Protein AF-A0A961U2U9-F1 (afdb_monomer_lite)

Structure (mmCIF, N/CA/C/O backbone):
data_AF-A0A961U2U9-F1
#
_entry.id   AF-A0A961U2U9-F1
#
loop_
_atom_site.group_PDB
_atom_site.id
_atom_site.type_symbol
_atom_site.label_atom_id
_atom_site.label_alt_id
_atom_site.label_comp_id
_atom_site.label_asym_id
_atom_site.label_entity_id
_atom_site.label_seq_id
_atom_site.pdbx_PDB_ins_code
_atom_site.Cartn_x
_atom_site.Cartn_y
_atom_site.Cartn_z
_atom_site.occupancy
_atom_site.B_iso_or_equiv
_atom_site.auth_seq_id
_atom_site.auth_comp_id
_atom_site.auth_asym_id
_atom_site.auth_atom_id
_atom_site.pdbx_PDB_model_num
ATOM 1 N N . GLN A 1 1 ? 8.928 0.838 -3.029 1.00 85.06 1 GLN A N 1
ATOM 2 C CA . GLN A 1 1 ? 8.551 -0.567 -2.734 1.00 85.06 1 GLN A CA 1
ATOM 3 C C . GLN A 1 1 ? 7.717 -1.055 -3.900 1.00 85.06 1 GLN A C 1
ATOM 5 O O . GLN A 1 1 ? 6.902 -0.276 -4.366 1.00 85.06 1 GLN A O 1
ATOM 10 N N . ALA A 1 2 ? 7.899 -2.294 -4.360 1.00 93.81 2 ALA A N 1
ATOM 11 C CA . ALA A 1 2 ? 7.086 -2.810 -5.457 1.00 93.81 2 ALA A CA 1
ATOM 12 C C . ALA A 1 2 ? 5.664 -3.166 -4.988 1.00 93.81 2 ALA A C 1
ATOM 14 O O . ALA A 1 2 ? 5.502 -3.854 -3.975 1.00 93.81 2 ALA A O 1
ATOM 15 N N . TRP A 1 3 ? 4.651 -2.721 -5.731 1.00 95.81 3 TRP A N 1
ATOM 16 C CA . TRP A 1 3 ? 3.240 -3.049 -5.509 1.00 95.81 3 TRP A CA 1
ATOM 17 C C . TRP A 1 3 ? 2.652 -3.738 -6.736 1.00 95.81 3 TRP A C 1
ATOM 19 O O . TRP A 1 3 ? 3.008 -3.425 -7.871 1.00 95.81 3 TRP A O 1
ATOM 29 N N . THR A 1 4 ? 1.701 -4.635 -6.508 1.00 96.50 4 THR A N 1
ATOM 30 C CA . THR A 1 4 ? 0.865 -5.213 -7.562 1.00 96.50 4 THR A CA 1
ATOM 31 C C . THR A 1 4 ? -0.505 -4.547 -7.555 1.00 96.50 4 THR A C 1
ATOM 33 O O . THR A 1 4 ? -0.983 -4.124 -6.500 1.00 96.50 4 THR A O 1
ATOM 36 N N . ALA A 1 5 ? -1.182 -4.513 -8.702 1.00 96.19 5 ALA A N 1
ATOM 37 C CA . ALA A 1 5 ? -2.597 -4.153 -8.728 1.00 96.19 5 ALA A CA 1
ATOM 38 C C . ALA A 1 5 ? -3.388 -5.070 -7.771 1.00 96.19 5 ALA A C 1
ATOM 40 O O . ALA A 1 5 ? -3.138 -6.275 -7.694 1.00 96.19 5 ALA A O 1
ATOM 41 N N . GLY A 1 6 ? -4.295 -4.487 -6.991 1.00 95.75 6 GLY A N 1
ATOM 42 C CA . GLY A 1 6 ? -5.056 -5.172 -5.946 1.00 95.75 6 GLY A CA 1
ATOM 43 C C . GLY A 1 6 ? -4.307 -5.397 -4.626 1.00 95.75 6 GLY A C 1
ATOM 44 O O . GLY A 1 6 ? -4.923 -5.875 -3.672 1.00 95.75 6 GLY A O 1
ATOM 45 N N . ALA A 1 7 ? -3.019 -5.042 -4.518 1.00 97.06 7 ALA A N 1
ATOM 46 C CA . ALA A 1 7 ? -2.303 -5.115 -3.244 1.00 97.06 7 ALA A CA 1
ATOM 47 C C . ALA A 1 7 ? -2.965 -4.204 -2.204 1.00 97.06 7 ALA A C 1
ATOM 49 O O . ALA A 1 7 ? -3.317 -3.064 -2.510 1.00 97.06 7 ALA A O 1
ATOM 50 N N . LYS A 1 8 ? -3.109 -4.687 -0.966 1.00 96.56 8 LYS A N 1
ATOM 51 C CA . LYS A 1 8 ? -3.564 -3.856 0.155 1.00 96.56 8 LYS A CA 1
ATOM 52 C C . LYS A 1 8 ? -2.510 -2.801 0.456 1.00 96.56 8 LYS A C 1
ATOM 54 O O . LYS A 1 8 ? -1.343 -3.140 0.641 1.00 96.56 8 LYS A O 1
ATOM 59 N N . ILE A 1 9 ? -2.940 -1.547 0.512 1.00 96.88 9 ILE A N 1
ATOM 60 C CA . ILE A 1 9 ? -2.080 -0.408 0.811 1.00 96.88 9 ILE A CA 1
ATOM 61 C 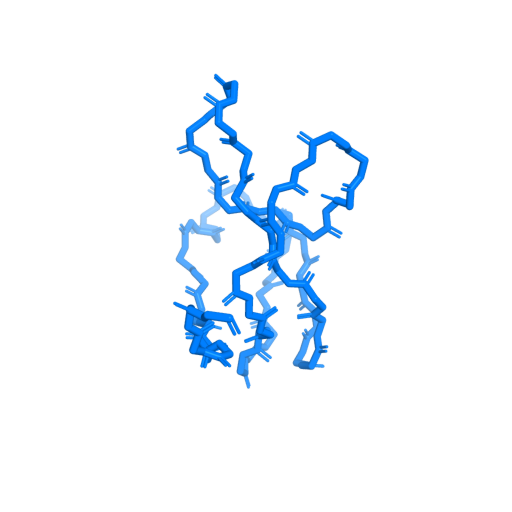C . ILE A 1 9 ? -2.495 0.200 2.142 1.00 96.88 9 ILE A C 1
ATOM 63 O O . ILE A 1 9 ? -3.680 0.378 2.438 1.00 96.88 9 ILE A O 1
ATOM 67 N N . TYR A 1 10 ? -1.480 0.522 2.927 1.00 96.44 10 TYR A N 1
ATOM 68 C CA . TYR A 1 10 ? -1.562 0.986 4.293 1.00 96.44 10 TYR A CA 1
ATOM 69 C C . TYR A 1 10 ? -0.863 2.340 4.435 1.00 96.44 10 TYR A C 1
ATOM 71 O O . TYR A 1 10 ? 0.095 2.634 3.716 1.00 96.44 10 TYR A O 1
ATOM 79 N N . TRP A 1 11 ? -1.333 3.154 5.374 1.00 96.00 11 TRP A N 1
ATOM 80 C CA . TRP A 1 11 ? -0.647 4.343 5.858 1.00 96.00 11 TRP A CA 1
ATOM 81 C C . TRP A 1 11 ? 0.298 3.964 6.999 1.00 96.00 11 TRP A C 1
ATOM 83 O O . TRP A 1 11 ? -0.142 3.440 8.025 1.00 96.00 11 TRP A O 1
ATOM 93 N N . ASP A 1 12 ? 1.588 4.230 6.801 1.00 96.44 12 ASP A N 1
ATOM 94 C CA . ASP A 1 12 ? 2.626 4.167 7.827 1.00 96.44 12 ASP A CA 1
ATOM 95 C C . ASP A 1 12 ? 2.797 5.563 8.425 1.00 96.44 12 ASP A C 1
ATOM 97 O O . ASP A 1 12 ? 3.365 6.466 7.800 1.00 96.44 12 ASP A O 1
ATOM 101 N N . ASP A 1 13 ? 2.290 5.738 9.643 1.00 96.56 13 ASP A N 1
ATOM 102 C CA . ASP A 1 13 ? 2.325 7.028 10.324 1.00 96.56 13 ASP A CA 1
ATOM 103 C C . ASP A 1 13 ? 3.692 7.345 10.951 1.00 96.56 13 ASP A C 1
ATOM 105 O O . ASP A 1 13 ? 3.968 8.497 11.273 1.00 96.56 13 ASP A O 1
ATOM 109 N N . THR A 1 14 ? 4.591 6.369 11.077 1.00 96.75 14 THR A N 1
ATOM 110 C CA . THR A 1 14 ? 5.947 6.624 11.588 1.00 96.75 14 THR A CA 1
ATOM 111 C C . THR A 1 14 ? 6.815 7.232 10.492 1.00 96.75 14 THR A C 1
ATOM 113 O O . THR A 1 14 ? 7.436 8.274 10.685 1.00 96.75 14 THR A O 1
ATOM 116 N N . ASN A 1 15 ? 6.819 6.608 9.311 1.00 95.75 15 ASN A N 1
ATOM 117 C CA . ASN A 1 15 ? 7.628 7.037 8.168 1.00 95.75 15 ASN A CA 1
ATOM 118 C C . ASN A 1 15 ? 6.888 7.997 7.221 1.00 95.75 15 ASN A C 1
ATOM 120 O O . ASN A 1 15 ? 7.460 8.412 6.214 1.00 95.75 15 ASN A O 1
ATOM 124 N N . LYS A 1 16 ? 5.621 8.320 7.521 1.00 95.12 16 LYS A N 1
ATOM 125 C CA . LYS A 1 16 ? 4.751 9.233 6.758 1.00 95.12 16 LYS A CA 1
ATOM 126 C C . LYS A 1 16 ? 4.665 8.870 5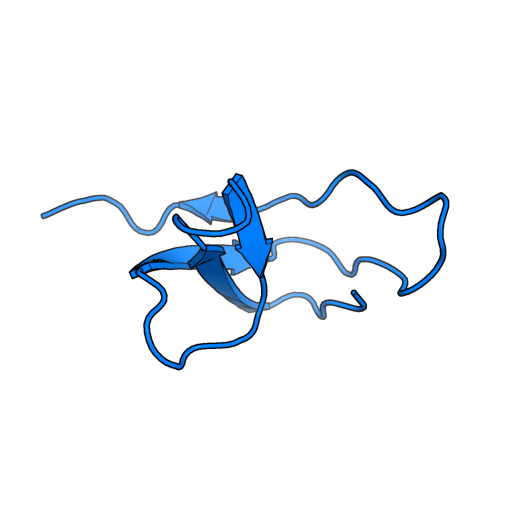.276 1.00 95.12 16 LYS A C 1
ATOM 128 O O . LYS A 1 16 ? 4.838 9.712 4.396 1.00 95.12 16 LYS A O 1
ATOM 133 N N . ARG A 1 17 ? 4.409 7.591 4.997 1.00 94.75 17 ARG A N 1
ATOM 134 C CA . ARG A 1 17 ? 4.327 7.068 3.628 1.00 94.75 17 ARG A CA 1
ATOM 135 C C . ARG A 1 17 ? 3.291 5.969 3.491 1.00 94.75 17 ARG A C 1
ATOM 137 O O . ARG A 1 17 ? 2.897 5.320 4.454 1.00 94.75 17 ARG A O 1
ATOM 144 N N . THR A 1 18 ? 2.900 5.714 2.255 1.00 96.06 18 THR A N 1
ATOM 145 C CA . THR A 1 18 ? 2.117 4.536 1.898 1.00 96.06 18 THR A CA 1
ATOM 146 C C . THR A 1 18 ? 3.019 3.306 1.778 1.00 96.06 18 THR A C 1
ATOM 148 O O . THR A 1 18 ? 4.166 3.3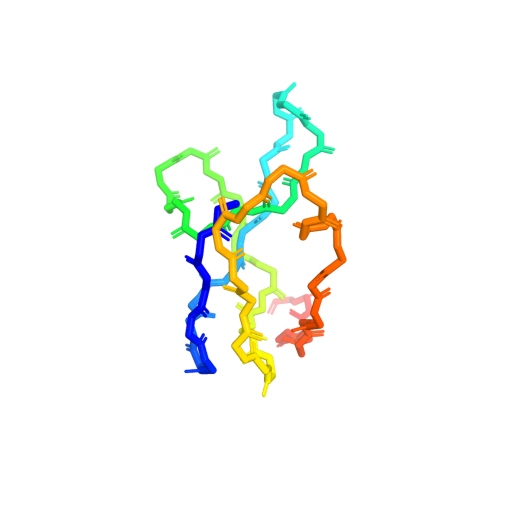82 1.333 1.00 96.06 18 THR A O 1
ATOM 151 N N . THR A 1 19 ? 2.510 2.153 2.202 1.00 96.06 19 THR A N 1
ATOM 152 C CA . THR A 1 19 ? 3.242 0.880 2.219 1.00 96.06 19 THR A CA 1
ATOM 153 C C . THR A 1 19 ? 2.294 -0.287 1.969 1.00 96.06 19 THR A C 1
ATOM 155 O O . THR A 1 19 ? 1.104 -0.181 2.244 1.00 96.06 19 THR A O 1
ATOM 158 N N . ASN A 1 20 ? 2.793 -1.417 1.468 1.00 95.75 20 ASN A N 1
ATOM 159 C CA . ASN A 1 20 ? 2.012 -2.662 1.416 1.00 95.75 20 ASN A CA 1
ATOM 160 C C . ASN A 1 20 ? 2.225 -3.556 2.660 1.00 95.75 20 ASN A C 1
ATOM 162 O O . ASN A 1 20 ? 1.695 -4.664 2.732 1.00 95.75 20 ASN A O 1
ATOM 166 N N . VAL A 1 21 ? 3.009 -3.084 3.638 1.00 95.94 21 VAL A N 1
ATOM 167 C CA . VAL A 1 21 ? 3.270 -3.790 4.898 1.00 95.94 21 VAL A CA 1
ATOM 168 C C . VAL A 1 21 ? 2.120 -3.543 5.868 1.00 95.94 21 VAL A C 1
ATOM 170 O O . VAL A 1 21 ? 1.847 -2.402 6.226 1.00 95.94 21 VAL A O 1
ATOM 173 N N . ALA A 1 22 ? 1.475 -4.613 6.329 1.00 95.31 22 ALA A N 1
ATOM 174 C CA . ALA A 1 22 ? 0.300 -4.515 7.193 1.00 95.31 22 ALA A CA 1
ATOM 175 C C . ALA A 1 22 ? 0.625 -4.199 8.663 1.00 95.31 22 ALA A C 1
ATOM 177 O O . ALA A 1 22 ? -0.141 -3.510 9.330 1.00 95.31 22 ALA A O 1
ATOM 178 N N . THR A 1 23 ? 1.731 -4.728 9.189 1.00 96.44 23 THR A N 1
ATOM 179 C CA . THR A 1 23 ? 2.039 -4.666 10.625 1.00 96.44 23 THR A CA 1
ATOM 180 C C . THR A 1 23 ? 2.152 -3.225 11.114 1.00 96.44 23 THR A 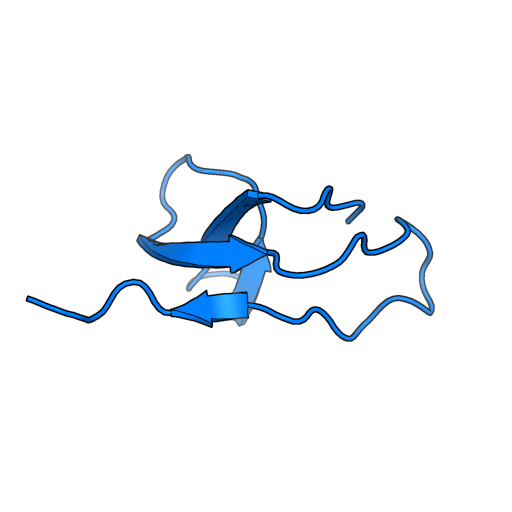C 1
ATOM 182 O O . THR A 1 23 ? 2.958 -2.463 10.589 1.00 96.44 23 THR A O 1
ATOM 185 N N . SER A 1 24 ? 1.357 -2.882 12.134 1.00 94.94 24 SER A N 1
ATOM 186 C CA . SER A 1 24 ? 1.302 -1.554 12.771 1.00 94.94 24 SER A CA 1
ATOM 187 C C . SER A 1 24 ? 0.926 -0.388 11.845 1.00 94.94 24 SER A C 1
ATOM 189 O O . SER A 1 24 ? 1.101 0.765 12.229 1.00 94.94 24 SER A O 1
ATOM 191 N N . ASN A 1 25 ? 0.381 -0.669 10.658 1.00 96.31 25 ASN A N 1
ATOM 192 C CA . ASN A 1 25 ? -0.019 0.343 9.683 1.00 96.31 25 ASN A CA 1
ATOM 193 C C . ASN A 1 25 ? -1.531 0.299 9.439 1.00 96.31 25 ASN A C 1
ATOM 195 O O . ASN A 1 25 ? -2.173 -0.751 9.526 1.00 96.31 25 ASN A O 1
ATOM 199 N N . THR A 1 26 ? -2.112 1.442 9.090 1.00 94.75 26 THR A N 1
ATOM 200 C CA . THR A 1 26 ? -3.564 1.577 8.914 1.00 94.75 26 THR A CA 1
ATOM 201 C C . THR A 1 26 ? -3.960 1.233 7.487 1.00 94.75 26 THR A C 1
ATOM 203 O O . THR A 1 26 ? -3.458 1.856 6.559 1.00 94.75 26 THR A O 1
ATOM 206 N N . LEU A 1 27 ? -4.871 0.279 7.270 1.00 95.25 27 LEU A N 1
ATOM 207 C CA . LEU A 1 27 ? -5.358 -0.036 5.921 1.00 95.25 27 LEU A CA 1
ATOM 208 C C . LEU A 1 27 ? -6.138 1.157 5.350 1.00 95.25 27 LEU A C 1
ATOM 210 O O . LEU A 1 27 ? -7.123 1.579 5.945 1.00 95.25 27 LEU A O 1
ATOM 214 N N . ILE A 1 28 ? -5.731 1.656 4.181 1.00 95.69 28 ILE A N 1
ATOM 215 C CA . ILE A 1 28 ? -6.397 2.791 3.515 1.00 95.69 28 ILE A CA 1
ATOM 216 C C . ILE A 1 28 ? -7.105 2.396 2.217 1.00 95.69 28 ILE A C 1
ATOM 218 O O . ILE A 1 28 ? -8.039 3.071 1.779 1.00 95.69 28 ILE A O 1
ATOM 222 N N . GLY A 1 29 ? -6.671 1.313 1.571 1.00 96.44 29 GLY A N 1
ATOM 223 C CA . GLY A 1 29 ? -7.158 0.995 0.237 1.00 96.44 29 GLY A CA 1
ATOM 224 C C . GLY A 1 29 ? -6.439 -0.155 -0.445 1.00 96.44 29 GLY A C 1
ATOM 225 O O . GLY A 1 29 ? -5.744 -0.956 0.184 1.00 96.44 29 GLY A O 1
ATOM 226 N N . VAL A 1 30 ? -6.606 -0.207 -1.764 1.00 97.06 30 VAL A N 1
ATOM 227 C CA . VAL A 1 30 ? -5.910 -1.143 -2.651 1.00 97.06 30 VAL A CA 1
ATOM 228 C C . VAL A 1 30 ? -5.219 -0.406 -3.794 1.00 97.06 30 VAL A C 1
ATOM 230 O O . VAL A 1 30 ? -5.733 0.597 -4.292 1.00 97.06 30 VAL A O 1
ATOM 233 N N . ALA A 1 31 ? -4.060 -0.898 -4.224 1.00 97.25 31 ALA A N 1
ATOM 234 C CA . ALA A 1 31 ? -3.351 -0.355 -5.377 1.00 97.25 31 ALA A CA 1
ATOM 235 C C . ALA A 1 31 ? -4.158 -0.596 -6.661 1.00 97.25 31 ALA A C 1
ATOM 237 O O . ALA A 1 31 ? -4.608 -1.714 -6.913 1.00 97.25 31 ALA A O 1
ATOM 238 N N . THR A 1 32 ? -4.349 0.437 -7.482 1.00 96.69 32 THR A N 1
ATOM 239 C CA . THR A 1 32 ? -5.054 0.302 -8.770 1.00 96.69 32 THR A CA 1
ATOM 240 C C . THR A 1 32 ? -4.134 -0.159 -9.890 1.00 96.69 32 THR A C 1
ATOM 242 O O . THR A 1 32 ? -4.595 -0.759 -10.853 1.00 96.69 32 THR A O 1
ATOM 245 N N . GLU A 1 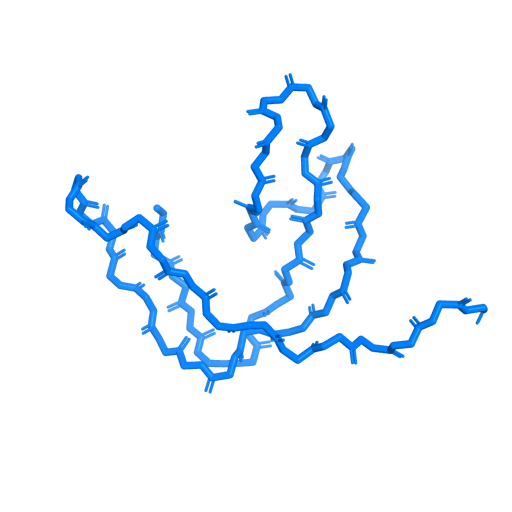33 ? -2.839 0.116 -9.763 1.00 95.56 33 GLU A N 1
ATOM 246 C CA . GLU A 1 33 ? -1.817 -0.145 -10.775 1.00 95.56 33 GLU A CA 1
ATOM 247 C C . GLU A 1 33 ? -0.575 -0.741 -10.107 1.00 95.56 33 GLU A C 1
ATOM 249 O O . GLU A 1 33 ? -0.365 -0.583 -8.899 1.00 95.56 33 GLU A O 1
ATOM 254 N N . ALA A 1 34 ? 0.240 -1.450 -10.887 1.00 95.50 34 ALA A N 1
ATOM 255 C CA . ALA A 1 34 ? 1.528 -1.927 -10.406 1.00 95.50 34 ALA A CA 1
ATOM 256 C C . ALA A 1 34 ? 2.502 -0.750 -10.255 1.00 95.50 34 ALA A C 1
ATOM 258 O O . ALA A 1 34 ? 2.551 0.136 -11.105 1.00 95.50 34 ALA A O 1
ATOM 259 N N . VAL A 1 35 ? 3.296 -0.769 -9.187 1.00 95.19 35 VAL A N 1
ATOM 260 C CA . VAL A 1 35 ? 4.370 0.200 -8.942 1.00 95.19 35 VAL A CA 1
ATOM 261 C C . VAL A 1 35 ? 5.669 -0.583 -8.880 1.00 95.19 35 VAL A C 1
ATOM 263 O O . VAL A 1 35 ? 5.756 -1.578 -8.155 1.00 95.19 35 VAL A O 1
ATOM 266 N N . ALA A 1 36 ? 6.668 -0.169 -9.656 1.00 92.94 36 ALA A N 1
ATOM 267 C CA . ALA A 1 36 ? 7.980 -0.794 -9.611 1.00 92.94 36 ALA A CA 1
ATOM 268 C C . ALA A 1 36 ? 8.707 -0.463 -8.289 1.00 92.94 36 ALA A C 1
ATOM 270 O O . ALA A 1 36 ? 8.299 0.382 -7.497 1.00 92.94 36 ALA A O 1
ATOM 271 N N . GLY A 1 37 ? 9.749 -1.227 -7.971 1.00 91.69 37 GLY A N 1
ATOM 272 C CA . GLY A 1 37 ? 10.452 -1.127 -6.689 1.00 91.69 37 GLY A CA 1
ATOM 273 C C . GLY A 1 37 ? 11.634 -0.158 -6.668 1.00 91.69 37 GLY A C 1
ATOM 274 O O . GLY A 1 37 ? 12.363 -0.165 -5.677 1.00 91.69 37 GLY A O 1
ATOM 275 N N . GLY A 1 38 ? 11.865 0.600 -7.740 1.00 92.81 38 GLY A N 1
ATOM 276 C CA . GLY A 1 38 ? 13.045 1.435 -7.931 1.00 92.81 38 GLY A CA 1
ATOM 277 C C . GLY A 1 38 ? 13.003 2.748 -7.150 1.00 92.81 38 GLY A C 1
ATOM 278 O O . GLY A 1 38 ? 11.967 3.184 -6.656 1.00 92.81 38 GLY A O 1
ATOM 279 N N . ALA A 1 39 ? 14.160 3.408 -7.047 1.00 89.19 39 ALA A N 1
ATOM 280 C CA . ALA A 1 39 ? 14.294 4.669 -6.312 1.00 89.19 39 ALA A CA 1
ATOM 281 C C . ALA A 1 39 ? 13.496 5.835 -6.934 1.00 89.19 39 ALA A C 1
ATOM 283 O O . ALA A 1 39 ? 13.153 6.780 -6.229 1.00 89.19 39 ALA A O 1
ATOM 284 N N . GLY A 1 40 ? 13.195 5.767 -8.237 1.00 90.81 40 GLY A N 1
ATOM 285 C CA . GLY A 1 40 ? 12.373 6.759 -8.941 1.00 90.81 40 GLY A CA 1
ATOM 286 C C . GLY A 1 40 ? 10.862 6.533 -8.812 1.00 90.81 40 GLY A C 1
ATOM 287 O O . GLY A 1 40 ? 10.085 7.444 -9.094 1.00 90.81 40 GLY A O 1
ATOM 288 N N . ASP A 1 41 ? 10.437 5.354 -8.351 1.00 91.00 41 ASP A N 1
ATOM 289 C CA . ASP A 1 41 ? 9.030 4.960 -8.259 1.00 91.00 41 ASP A CA 1
ATOM 290 C C . ASP A 1 41 ? 8.407 5.503 -6.965 1.00 91.00 41 ASP A C 1
ATOM 292 O O . ASP A 1 41 ? 8.191 4.794 -5.980 1.00 91.00 41 ASP A O 1
ATOM 296 N N . THR A 1 42 ? 8.178 6.816 -6.948 1.00 92.94 42 THR A N 1
ATOM 297 C CA . THR A 1 42 ? 7.740 7.564 -5.756 1.00 92.94 42 THR A CA 1
ATOM 298 C C . THR A 1 42 ? 6.234 7.817 -5.705 1.00 92.94 42 THR A C 1
ATOM 300 O O . THR A 1 42 ? 5.722 8.279 -4.686 1.00 92.94 42 THR A O 1
ATOM 303 N N . ILE A 1 43 ? 5.510 7.494 -6.779 1.00 93.75 43 ILE A N 1
ATOM 304 C CA . ILE A 1 43 ? 4.067 7.705 -6.899 1.00 93.75 43 ILE A CA 1
ATOM 305 C C . ILE A 1 43 ? 3.376 6.350 -7.041 1.00 93.75 43 ILE A C 1
ATOM 307 O O . ILE A 1 43 ? 3.755 5.531 -7.873 1.00 93.75 43 ILE A O 1
ATOM 311 N N . GLY A 1 44 ? 2.322 6.138 -6.253 1.00 94.56 44 GLY A N 1
ATOM 312 C CA . GLY A 1 44 ? 1.437 4.985 -6.373 1.00 94.56 44 GLY A CA 1
ATOM 313 C C . GLY A 1 44 ? -0.029 5.407 -6.356 1.00 94.56 44 GLY A C 1
ATOM 314 O O . GLY A 1 44 ? -0.405 6.358 -5.669 1.00 94.56 44 GLY A O 1
ATOM 315 N N . ARG A 1 45 ? -0.869 4.707 -7.124 1.00 96.12 45 ARG A N 1
ATOM 316 C CA . ARG A 1 45 ? -2.305 4.997 -7.231 1.00 96.12 45 ARG A CA 1
ATOM 317 C C . ARG A 1 45 ? -3.107 4.032 -6.367 1.00 96.12 45 ARG A C 1
ATOM 319 O O . ARG A 1 45 ? -2.988 2.817 -6.508 1.00 96.12 45 ARG A O 1
ATOM 326 N N . VAL A 1 46 ? -3.913 4.580 -5.460 1.00 95.88 46 VAL A N 1
ATOM 327 C CA . VAL A 1 46 ? -4.674 3.809 -4.470 1.00 95.88 46 VAL A CA 1
ATOM 328 C C . VAL A 1 46 ? -6.154 4.135 -4.604 1.00 95.88 46 VAL A C 1
ATOM 330 O O . VAL A 1 46 ? -6.551 5.298 -4.526 1.00 95.88 46 VAL A O 1
ATOM 333 N N . ARG A 1 47 ? -6.981 3.101 -4.767 1.00 95.69 47 ARG A N 1
ATOM 334 C CA . ARG A 1 47 ? -8.424 3.207 -4.568 1.00 95.69 47 ARG A CA 1
ATOM 335 C C . ARG A 1 47 ? -8.682 3.145 -3.068 1.00 95.69 47 ARG A C 1
ATOM 337 O O . ARG A 1 47 ? -8.398 2.128 -2.438 1.00 95.69 47 ARG A O 1
ATOM 344 N N . LEU A 1 48 ? -9.236 4.220 -2.520 1.00 94.50 48 LEU A N 1
ATOM 345 C CA . LEU A 1 48 ? -9.625 4.289 -1.115 1.00 94.50 48 LEU A CA 1
ATOM 346 C C . LEU A 1 48 ? -10.861 3.417 -0.866 1.00 94.50 48 LEU A C 1
ATOM 348 O O . LEU A 1 48 ? -11.799 3.419 -1.666 1.00 94.50 48 LEU A O 1
ATOM 352 N N . ASN A 1 49 ? -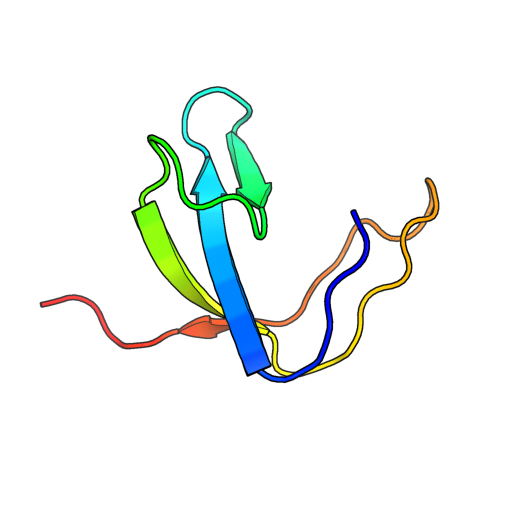10.864 2.684 0.248 1.00 87.94 49 ASN A N 1
ATOM 353 C CA . ASN A 1 49 ? -11.949 1.755 0.587 1.00 87.94 49 ASN A CA 1
ATOM 354 C C . ASN A 1 49 ? -13.139 2.426 1.305 1.00 87.94 49 ASN A C 1
ATOM 356 O O . ASN A 1 49 ? -14.078 1.736 1.689 1.00 87.94 49 ASN A O 1
ATOM 360 N N . GLY A 1 50 ? -13.132 3.757 1.450 1.00 75.75 50 GLY A N 1
ATOM 361 C CA . GLY A 1 50 ? -14.047 4.464 2.354 1.00 75.75 50 GLY A CA 1
ATOM 362 C C . GLY A 1 50 ? -13.586 4.344 3.810 1.00 75.75 50 GLY A C 1
ATOM 363 O O . GLY A 1 50 ? -12.736 3.516 4.124 1.00 75.75 50 GLY A O 1
ATOM 364 N N . SER A 1 51 ? -14.081 5.219 4.685 1.00 68.31 51 SER A N 1
ATOM 365 C CA . SER A 1 51 ? -13.576 5.358 6.058 1.00 68.31 51 SER A CA 1
ATOM 366 C C . SER A 1 51 ? -14.704 5.366 7.084 1.00 68.31 51 SER A C 1
ATOM 368 O O . SER A 1 51 ? -14.969 6.437 7.607 1.00 68.31 51 SER A O 1
ATOM 370 N N . PHE A 1 52 ? -15.333 4.231 7.405 1.00 57.78 52 PHE A N 1
ATOM 371 C CA . PHE A 1 52 ? -16.187 4.071 8.601 1.00 57.78 52 PHE A CA 1
ATOM 372 C C . PHE A 1 52 ? -16.286 2.586 8.956 1.00 57.78 52 PHE A C 1
ATOM 374 O O . PHE A 1 52 ? -16.624 1.806 8.035 1.00 57.78 52 PHE A O 1
#

Secondary structure (DSSP, 8-state):
--B-TT-EEEEETTTTEEES--TT-EEEEEESS-B--STT-----EEE----

Radius of gyration: 10.46 Å; chains: 1; bounding box: 30×14×24 Å

pLDDT: mean 93.26, std 7.08, range [57.78, 97.25]

Sequence (52 aa):
QAWTAGAKIYWDDTNKRTTNVATSNTLIGVATEAVAGGAGDTIGRVRLNGSF

Foldseek 3Di:
DWFAFFQFWWQDPVVRDIDSDDPPTHTFFTFHHIFDPDPPRRDTHGDGPDDD